Protein AF-A0A7X9AW13-F1 (afdb_monomer)

Nearest PDB structures (foldseek):
  2ebu-assembly1_A  TM=8.356E-01  e=5.967E-08  Homo sapiens
  7u1a-assembly1_A  TM=9.505E-01  e=1.383E-06  Saccharomyces cerevisiae
  7u1p-assembly1_A  TM=9.218E-01  e=3.141E-06  Saccharomyces cerevisiae
  2k7f-assembly1_A  TM=8.989E-01  e=2.232E-06  Homo sapiens
  8dr3-assembly1_A  TM=8.260E-01  e=1.586E-06  Saccharomyces cerevisiae

Structure (mmCIF, N/CA/C/O backbone):
data_AF-A0A7X9AW13-F1
#
_entry.id   AF-A0A7X9AW13-F1
#
loop_
_atom_site.group_PDB
_atom_site.id
_atom_site.type_symbol
_atom_site.label_atom_id
_atom_site.label_alt_id
_atom_site.label_comp_id
_atom_site.label_asym_id
_atom_site.label_entity_id
_atom_site.label_seq_id
_atom_site.pdbx_PDB_ins_code
_atom_site.Cartn_x
_atom_site.Cartn_y
_atom_site.Cartn_z
_atom_site.occupancy
_atom_site.B_iso_or_equiv
_atom_site.auth_seq_id
_atom_site.auth_comp_id
_atom_site.auth_asym_id
_atom_site.auth_atom_id
_atom_site.pdbx_PDB_model_num
ATOM 1 N N . LYS A 1 1 ? -3.995 8.769 -25.909 1.00 37.53 1 LYS A N 1
ATOM 2 C CA . LYS A 1 1 ? -5.229 8.060 -26.329 1.00 37.53 1 LYS A CA 1
ATOM 3 C C . LYS A 1 1 ? -5.740 7.273 -25.130 1.00 37.53 1 LYS A C 1
ATOM 5 O O . LYS A 1 1 ? -4.938 6.619 -24.480 1.00 37.53 1 LYS A O 1
ATOM 10 N N . LEU A 1 2 ? -7.015 7.456 -24.797 1.00 35.91 2 LEU A N 1
ATOM 11 C CA . LEU A 1 2 ? -7.687 6.981 -23.589 1.00 35.91 2 LEU A CA 1
ATOM 12 C C . LEU A 1 2 ? -7.722 5.441 -23.558 1.00 35.91 2 LEU A C 1
ATOM 14 O O . LEU A 1 2 ? -8.316 4.832 -24.442 1.00 35.91 2 LEU A O 1
ATOM 18 N N . GLY A 1 3 ? -7.051 4.823 -22.584 1.00 34.91 3 GLY A N 1
ATOM 19 C CA . GLY A 1 3 ? -7.177 3.395 -22.292 1.00 34.91 3 GLY A CA 1
ATOM 20 C C . GLY A 1 3 ? -8.212 3.204 -21.188 1.00 34.91 3 GLY A C 1
ATOM 21 O O . GLY A 1 3 ? -8.055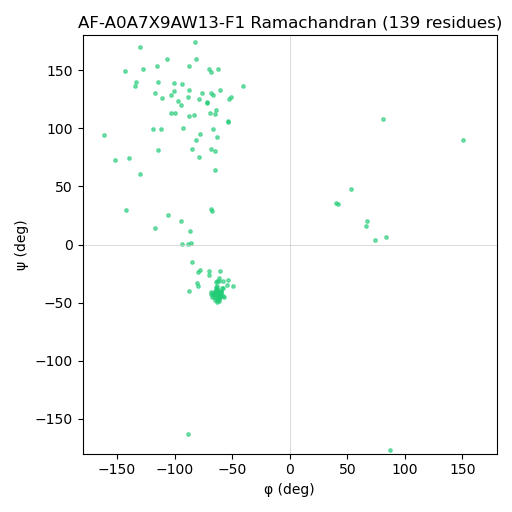 3.753 -20.098 1.00 34.91 3 GLY A O 1
ATOM 22 N N . SER A 1 4 ? -9.273 2.458 -21.473 1.00 45.94 4 SER A N 1
ATOM 23 C CA . SER A 1 4 ? -10.511 2.356 -20.690 1.00 45.94 4 SER A CA 1
ATOM 24 C C . SER A 1 4 ? -10.411 1.695 -19.302 1.00 45.94 4 SER A C 1
ATOM 26 O O . SER A 1 4 ? -11.400 1.143 -18.850 1.00 45.94 4 SER A O 1
ATOM 28 N N . ASN A 1 5 ? -9.277 1.743 -18.589 1.00 43.06 5 ASN A N 1
ATOM 29 C CA . ASN A 1 5 ? -9.140 1.092 -17.273 1.00 43.06 5 ASN A CA 1
ATOM 30 C C . ASN A 1 5 ? -8.311 1.858 -16.226 1.00 43.06 5 ASN A C 1
ATOM 32 O O . ASN A 1 5 ? -7.732 1.246 -15.340 1.00 43.06 5 ASN A O 1
ATOM 36 N N . GLY A 1 6 ? -8.286 3.197 -16.272 1.00 43.38 6 GLY A N 1
ATOM 37 C CA . GLY A 1 6 ? -7.990 4.089 -15.130 1.00 43.38 6 GLY A CA 1
ATOM 38 C C . GLY A 1 6 ? -6.869 3.692 -14.147 1.00 43.38 6 GLY A C 1
ATOM 39 O O . GLY A 1 6 ? -6.991 3.955 -12.947 1.00 43.38 6 GLY A O 1
ATOM 40 N N . VAL A 1 7 ? -5.791 3.086 -14.641 1.00 42.94 7 VAL A N 1
ATOM 41 C CA . VAL A 1 7 ? -4.538 2.854 -13.926 1.00 42.94 7 VAL A CA 1
ATOM 42 C C . VAL A 1 7 ? -3.471 3.610 -14.703 1.00 42.94 7 VAL A C 1
ATOM 44 O O . VAL A 1 7 ? -2.997 3.165 -15.744 1.00 42.94 7 VAL A O 1
ATOM 47 N N . TYR A 1 8 ? -3.122 4.796 -14.214 1.00 44.81 8 TYR A N 1
ATOM 48 C CA . TYR A 1 8 ? -1.915 5.479 -14.656 1.00 44.81 8 TYR A CA 1
ATOM 49 C C . TYR A 1 8 ? -0.733 4.824 -13.945 1.00 44.81 8 TYR A C 1
ATOM 51 O O . TYR A 1 8 ? -0.412 5.173 -12.811 1.00 44.81 8 TYR A O 1
ATOM 59 N N . VAL A 1 9 ? -0.086 3.868 -14.603 1.00 45.28 9 VAL A N 1
ATOM 60 C CA . VAL A 1 9 ? 1.315 3.553 -14.324 1.00 45.28 9 VAL A CA 1
ATOM 61 C C . VAL A 1 9 ? 2.081 3.927 -15.579 1.00 45.28 9 VAL A C 1
ATOM 63 O O . VAL A 1 9 ? 2.361 3.102 -16.442 1.00 45.28 9 VAL A O 1
ATOM 66 N N . THR A 1 10 ? 2.383 5.214 -15.717 1.00 43.69 10 THR A N 1
ATOM 67 C CA . THR A 1 10 ? 3.374 5.644 -16.699 1.00 43.69 10 THR A CA 1
ATOM 68 C C . THR A 1 10 ? 4.751 5.381 -16.096 1.00 43.69 10 THR A C 1
ATOM 70 O O . THR A 1 10 ? 5.419 6.301 -15.634 1.00 43.69 10 THR A O 1
ATOM 73 N N . THR A 1 11 ? 5.179 4.118 -16.056 1.00 54.25 11 THR A N 1
ATOM 74 C CA . THR A 1 11 ? 6.591 3.805 -15.815 1.00 54.25 11 THR A CA 1
ATOM 75 C C . THR A 1 11 ? 7.286 3.878 -17.162 1.00 54.25 11 THR A C 1
ATOM 77 O O . THR A 1 11 ? 7.457 2.866 -17.838 1.00 54.25 11 THR A O 1
ATOM 80 N N . VAL A 1 12 ? 7.658 5.084 -17.600 1.00 63.59 12 VAL A N 1
ATOM 81 C CA . VAL A 1 12 ? 8.651 5.171 -18.675 1.00 63.59 12 VAL A CA 1
ATOM 82 C C . VAL A 1 12 ? 9.952 4.642 -18.081 1.00 63.59 12 VAL A C 1
ATOM 84 O O . VAL A 1 12 ? 10.630 5.340 -17.328 1.00 63.59 12 VAL A O 1
ATOM 87 N N . ILE A 1 13 ? 10.274 3.379 -18.356 1.00 69.81 13 ILE A N 1
ATOM 88 C CA . ILE A 1 13 ? 11.578 2.826 -18.010 1.00 69.81 13 ILE A CA 1
ATOM 89 C C . ILE A 1 13 ? 12.588 3.504 -18.932 1.00 69.81 13 ILE A C 1
ATOM 91 O O . ILE A 1 13 ? 12.556 3.330 -20.149 1.00 69.81 13 ILE A O 1
ATOM 95 N N . GLY A 1 14 ? 13.473 4.312 -18.351 1.00 76.19 14 GLY A N 1
ATOM 96 C CA . GLY A 1 14 ? 14.558 4.931 -19.101 1.00 76.19 14 GLY A CA 1
ATOM 97 C C . GLY A 1 14 ? 15.498 3.867 -19.687 1.00 76.19 14 GLY A C 1
ATOM 98 O O . GLY A 1 14 ? 15.674 2.804 -19.085 1.00 76.19 14 GLY A O 1
ATOM 99 N N . PRO A 1 15 ? 16.164 4.144 -20.820 1.00 80.94 15 PRO A N 1
ATOM 100 C CA . PRO A 1 15 ? 16.979 3.156 -21.535 1.00 80.94 15 PRO A CA 1
ATOM 101 C C . PRO A 1 15 ? 18.099 2.552 -20.675 1.00 80.94 15 PRO A C 1
ATOM 103 O O . PRO A 1 15 ? 18.424 1.378 -20.826 1.00 80.94 15 PRO A O 1
ATOM 106 N N . LYS A 1 16 ? 18.650 3.319 -19.723 1.00 80.25 16 LYS A N 1
ATOM 107 C CA . LYS A 1 16 ? 19.650 2.823 -18.761 1.00 80.25 16 LYS A CA 1
ATOM 108 C C . LYS A 1 16 ? 19.078 1.755 -17.829 1.00 80.25 16 LYS A C 1
ATOM 110 O O . LYS A 1 16 ? 19.682 0.706 -17.648 1.00 80.25 16 LYS A O 1
ATOM 115 N N . THR A 1 17 ? 17.904 2.011 -17.258 1.00 79.75 17 THR A N 1
ATOM 116 C CA . THR A 1 17 ? 17.239 1.073 -16.350 1.00 79.75 17 THR A CA 1
ATOM 117 C C . THR A 1 17 ? 16.799 -0.183 -17.092 1.00 79.75 17 THR A C 1
ATOM 119 O O . THR A 1 17 ? 17.023 -1.280 -16.594 1.00 79.75 17 THR A O 1
ATOM 122 N N . ALA A 1 18 ? 16.244 -0.037 -18.299 1.00 83.12 18 ALA A N 1
ATOM 123 C CA . ALA A 1 18 ? 15.868 -1.173 -19.138 1.00 83.12 18 ALA A CA 1
ATOM 124 C C . ALA A 1 18 ? 17.079 -2.069 -19.433 1.00 83.12 18 ALA A C 1
ATOM 126 O O . ALA A 1 18 ? 16.995 -3.286 -19.294 1.00 83.12 18 ALA A O 1
ATOM 127 N N . ARG A 1 19 ? 18.220 -1.456 -19.766 1.00 83.06 19 ARG A N 1
ATOM 128 C CA . ARG A 1 19 ? 19.462 -2.179 -20.022 1.00 83.06 19 ARG A CA 1
ATOM 129 C C . ARG A 1 19 ? 19.958 -2.929 -18.789 1.00 83.06 19 ARG A C 1
ATOM 131 O O . ARG A 1 19 ? 20.175 -4.126 -18.881 1.00 83.06 19 ARG A O 1
ATOM 138 N N . ASN A 1 20 ? 20.003 -2.278 -17.627 1.00 85.44 20 ASN A N 1
ATOM 139 C CA . ASN A 1 20 ? 20.416 -2.927 -16.379 1.00 85.44 20 ASN A CA 1
ATOM 140 C C . ASN A 1 20 ? 19.547 -4.140 -16.013 1.00 85.44 20 ASN A C 1
ATOM 142 O O . ASN A 1 20 ? 20.070 -5.125 -15.502 1.00 85.44 20 ASN A O 1
ATOM 146 N N . ILE A 1 21 ? 18.235 -4.079 -16.267 1.00 87.25 21 ILE A N 1
ATOM 147 C CA . ILE A 1 21 ? 17.332 -5.215 -16.035 1.00 87.25 21 ILE A CA 1
ATOM 148 C C . ILE A 1 21 ? 17.728 -6.388 -16.939 1.00 87.25 21 ILE A C 1
ATOM 150 O O . ILE A 1 21 ? 17.907 -7.502 -16.454 1.00 87.25 21 ILE A O 1
ATOM 154 N N . VAL A 1 22 ? 17.903 -6.137 -18.238 1.00 89.62 22 VAL A N 1
ATOM 155 C CA . VAL A 1 22 ? 18.291 -7.175 -19.206 1.00 89.62 22 VAL A CA 1
ATOM 156 C C . VAL A 1 22 ? 19.675 -7.744 -18.886 1.00 89.62 22 VAL A C 1
ATOM 158 O O . VAL A 1 22 ? 19.832 -8.961 -18.855 1.00 89.62 22 VAL A O 1
ATOM 161 N N . ASP A 1 23 ? 20.654 -6.887 -18.593 1.00 89.12 23 ASP A N 1
ATOM 162 C CA . ASP A 1 23 ? 22.014 -7.289 -18.223 1.00 89.12 23 ASP A CA 1
ATOM 163 C C . ASP A 1 23 ? 22.021 -8.159 -16.955 1.00 89.12 23 ASP A C 1
ATOM 165 O O . ASP A 1 23 ? 22.699 -9.184 -16.912 1.00 89.12 23 ASP A O 1
ATOM 169 N N . PHE A 1 24 ? 21.218 -7.816 -15.942 1.00 90.38 24 PHE A N 1
ATOM 170 C CA . PHE A 1 24 ? 21.100 -8.623 -14.727 1.00 90.38 24 PHE A CA 1
ATOM 171 C C . PHE A 1 24 ? 20.578 -10.034 -15.023 1.00 90.38 24 PHE A C 1
ATOM 173 O O . PHE A 1 24 ? 21.190 -11.011 -14.593 1.00 90.38 24 PHE A O 1
ATOM 180 N N . PHE A 1 25 ? 19.492 -10.160 -15.791 1.00 88.06 25 PHE A N 1
ATOM 181 C CA . PHE A 1 25 ? 18.929 -11.469 -16.144 1.00 88.06 25 PHE A CA 1
ATOM 182 C C . PHE A 1 25 ? 19.809 -12.270 -17.117 1.00 88.06 25 PHE A C 1
ATOM 184 O O . PHE A 1 25 ? 19.719 -13.496 -17.156 1.00 88.06 25 PHE A O 1
ATOM 191 N N . ALA A 1 26 ? 20.678 -11.602 -17.877 1.00 89.75 26 ALA A N 1
ATOM 192 C CA . ALA A 1 26 ? 21.682 -12.254 -18.711 1.00 89.75 26 ALA A CA 1
ATOM 193 C C . ALA A 1 26 ? 22.923 -12.711 -17.919 1.00 89.75 26 ALA A C 1
ATOM 195 O O . ALA A 1 26 ? 23.620 -13.628 -18.363 1.00 89.75 26 ALA A O 1
ATOM 196 N N . SER A 1 27 ? 23.199 -12.096 -16.763 1.00 92.31 27 SER A N 1
ATOM 197 C CA . SER A 1 27 ? 24.369 -12.394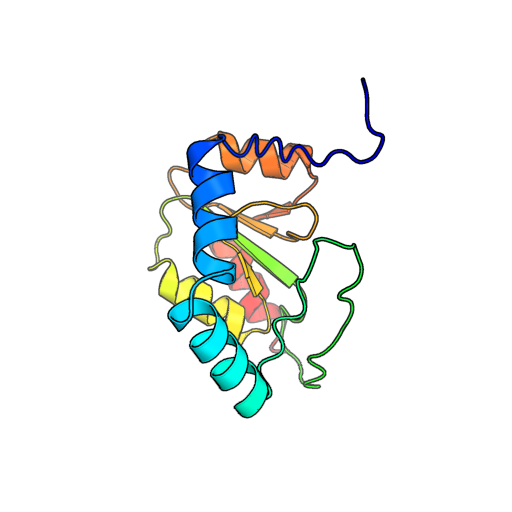 -15.932 1.00 92.31 27 SER A CA 1
ATOM 198 C C . SER A 1 27 ? 24.292 -13.765 -15.251 1.00 92.31 27 SER A C 1
ATOM 200 O O . SER A 1 27 ? 23.214 -14.249 -14.901 1.00 92.31 27 SER A O 1
ATOM 202 N N . GLU A 1 28 ? 25.455 -14.366 -14.996 1.00 90.25 28 GLU A N 1
ATOM 203 C CA . GLU A 1 28 ? 25.558 -15.637 -14.264 1.00 90.25 28 GLU A CA 1
ATOM 204 C C . GLU A 1 28 ? 24.991 -15.516 -12.843 1.00 90.25 28 GLU A C 1
ATOM 206 O O . GLU A 1 28 ? 24.206 -16.358 -12.417 1.00 90.25 28 GLU A O 1
ATOM 211 N N . THR A 1 29 ? 25.262 -14.401 -12.158 1.00 87.62 29 THR A N 1
ATOM 212 C CA . THR A 1 29 ? 24.719 -14.116 -10.822 1.00 87.62 29 THR A CA 1
ATOM 213 C C . THR A 1 29 ? 23.188 -14.073 -10.807 1.00 87.62 29 THR A C 1
ATOM 215 O O . THR A 1 29 ? 22.561 -14.575 -9.873 1.00 87.62 29 THR A O 1
ATOM 218 N N . GLY A 1 30 ? 22.566 -13.491 -11.838 1.00 88.75 30 GLY A N 1
ATOM 219 C CA . GLY A 1 30 ? 21.109 -13.465 -11.971 1.00 88.75 30 GLY A CA 1
ATOM 220 C C . GLY A 1 30 ? 20.522 -14.864 -12.165 1.00 88.75 30 GLY A C 1
ATOM 221 O O . GLY A 1 30 ? 19.523 -15.207 -11.532 1.00 88.75 30 GLY A O 1
ATOM 222 N N . LYS A 1 31 ? 21.167 -15.702 -12.983 1.00 89.75 31 LYS A N 1
ATOM 223 C CA . LYS A 1 31 ? 20.747 -17.094 -13.211 1.00 89.75 31 LYS A CA 1
ATOM 224 C C . LYS A 1 31 ? 20.902 -17.956 -11.961 1.00 89.75 31 LYS A C 1
ATOM 226 O O . LYS A 1 31 ? 19.977 -18.692 -11.630 1.00 89.75 31 LYS A O 1
ATOM 231 N N . GLU A 1 32 ? 22.016 -17.835 -11.239 1.00 89.94 32 GLU A N 1
ATOM 232 C CA . GLU A 1 32 ? 22.230 -18.542 -9.968 1.00 89.94 32 GLU A CA 1
ATOM 233 C C . GLU A 1 32 ? 21.165 -18.174 -8.932 1.00 89.94 32 GLU A C 1
ATOM 235 O O . GLU A 1 32 ? 20.649 -19.041 -8.225 1.00 89.94 32 GLU A O 1
ATOM 240 N N . LEU A 1 33 ? 20.796 -16.892 -8.849 1.00 89.31 33 LEU A N 1
ATOM 241 C CA . LEU A 1 33 ? 19.725 -16.444 -7.965 1.00 89.31 33 LEU A CA 1
ATOM 242 C C . LEU A 1 33 ? 18.388 -17.095 -8.339 1.00 89.31 33 LEU A C 1
ATOM 244 O O . LEU A 1 33 ? 17.700 -17.606 -7.459 1.00 89.31 33 LEU A O 1
ATOM 248 N N . LEU A 1 34 ? 18.032 -17.101 -9.626 1.00 87.00 34 LEU A N 1
ATOM 249 C CA . LEU A 1 34 ? 16.791 -17.720 -10.099 1.00 87.00 34 LEU A CA 1
ATOM 250 C C . LEU A 1 34 ? 16.760 -19.228 -9.826 1.00 87.00 34 LEU A C 1
ATOM 252 O O . LEU A 1 34 ? 15.741 -19.733 -9.369 1.00 87.00 34 LEU A O 1
ATOM 256 N N . GLN A 1 35 ? 17.878 -19.930 -10.020 1.00 86.88 35 GLN A N 1
ATOM 257 C CA . GLN A 1 35 ? 17.996 -21.353 -9.690 1.00 86.88 35 GLN A CA 1
ATOM 258 C C . GLN A 1 35 ? 17.839 -21.618 -8.191 1.00 86.88 35 GLN A C 1
ATOM 260 O O . GLN A 1 35 ? 17.205 -22.592 -7.802 1.00 86.88 35 GLN A O 1
ATOM 265 N N . ARG A 1 36 ? 18.382 -20.749 -7.328 1.00 87.00 36 ARG A N 1
ATOM 266 C CA . ARG A 1 36 ? 18.186 -20.860 -5.874 1.00 87.00 36 ARG A CA 1
ATOM 267 C C . ARG A 1 36 ? 16.735 -20.625 -5.475 1.00 87.00 36 ARG A C 1
ATOM 269 O O . ARG A 1 36 ? 16.237 -21.325 -4.601 1.00 87.00 36 ARG A O 1
ATOM 276 N N . LEU A 1 37 ? 16.068 -19.649 -6.090 1.00 86.25 37 LEU A N 1
ATOM 277 C CA . LEU A 1 37 ? 14.648 -19.396 -5.847 1.00 86.25 37 LEU A CA 1
ATOM 278 C C . LEU A 1 37 ? 13.799 -20.602 -6.267 1.00 86.25 37 LEU A C 1
ATOM 280 O O . LEU A 1 37 ? 12.971 -21.052 -5.479 1.00 86.25 37 LEU A O 1
ATOM 284 N N . ASP A 1 38 ? 14.073 -21.173 -7.442 1.00 83.38 38 ASP A N 1
ATOM 285 C CA . ASP A 1 38 ? 13.411 -22.380 -7.949 1.00 83.38 38 ASP A CA 1
ATOM 286 C C . ASP A 1 38 ? 13.642 -23.596 -7.037 1.00 83.38 38 ASP A C 1
ATOM 288 O O . ASP A 1 38 ? 12.689 -24.254 -6.625 1.00 83.38 38 ASP A O 1
ATOM 292 N N . ALA A 1 39 ? 14.887 -23.824 -6.603 1.00 84.44 39 ALA A N 1
ATOM 293 C CA . ALA A 1 39 ? 15.238 -24.903 -5.678 1.00 84.44 39 ALA A CA 1
ATOM 294 C C . ALA A 1 39 ? 14.538 -24.786 -4.312 1.00 84.44 39 ALA A C 1
ATOM 296 O O . ALA A 1 39 ? 14.283 -25.792 -3.651 1.00 84.44 39 ALA A O 1
ATOM 297 N N . LEU A 1 40 ? 14.220 -23.563 -3.882 1.00 86.50 40 LEU A N 1
ATOM 298 C CA . LEU A 1 40 ? 13.456 -23.290 -2.665 1.00 86.50 40 LEU A CA 1
ATOM 299 C C . LEU A 1 40 ? 11.934 -23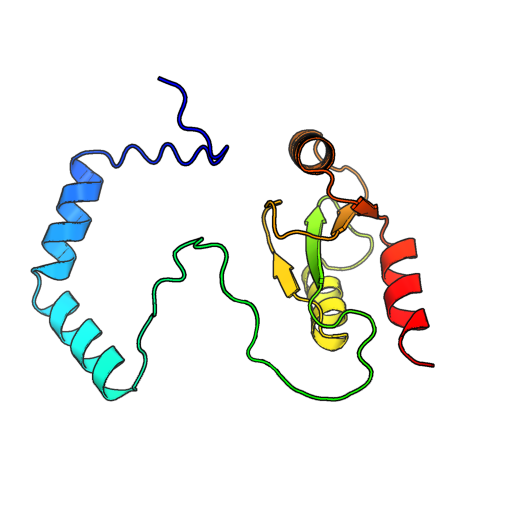.334 -2.892 1.00 86.50 40 LEU A C 1
ATOM 301 O O . LEU A 1 40 ? 11.174 -23.070 -1.961 1.00 86.50 40 LEU A O 1
ATOM 305 N N . GLY A 1 41 ? 11.476 -23.627 -4.113 1.00 81.56 41 GLY A N 1
ATOM 306 C CA . GLY A 1 41 ? 10.064 -23.579 -4.492 1.00 81.56 41 GLY A CA 1
ATOM 307 C C . GLY A 1 41 ? 9.474 -22.166 -4.461 1.00 81.56 41 GLY A C 1
ATOM 308 O O . GLY A 1 41 ? 8.253 -22.001 -4.457 1.00 81.56 41 GLY A O 1
ATOM 309 N N . ILE A 1 42 ? 10.318 -21.130 -4.421 1.00 76.81 42 ILE A N 1
ATOM 310 C CA . ILE A 1 42 ? 9.897 -19.733 -4.430 1.00 76.81 42 ILE A CA 1
ATOM 311 C C . ILE A 1 42 ? 9.630 -19.360 -5.880 1.00 76.81 42 ILE A C 1
ATOM 313 O O . ILE A 1 42 ? 10.509 -18.893 -6.601 1.00 76.81 42 ILE A O 1
ATOM 317 N N . ASN A 1 43 ? 8.388 -19.557 -6.299 1.00 72.44 43 ASN A N 1
ATOM 318 C CA . ASN A 1 43 ? 7.891 -19.020 -7.550 1.00 72.44 43 ASN A CA 1
ATOM 319 C C . ASN A 1 43 ? 7.245 -17.660 -7.260 1.00 72.44 43 ASN A C 1
ATOM 321 O O . ASN A 1 43 ? 6.108 -17.633 -6.773 1.00 72.44 43 ASN A O 1
ATOM 325 N N . PRO A 1 44 ? 7.931 -16.524 -7.507 1.00 66.50 44 PRO A N 1
ATOM 326 C CA . PRO A 1 44 ? 7.281 -15.229 -7.487 1.00 66.50 44 PRO A CA 1
ATOM 327 C C . PRO A 1 44 ? 6.334 -15.183 -8.685 1.00 66.50 44 PRO A C 1
ATOM 329 O O . PRO A 1 44 ? 6.657 -14.639 -9.741 1.00 66.50 44 PRO A O 1
ATOM 332 N N . LEU A 1 45 ? 5.144 -15.762 -8.514 1.00 58.69 45 LEU A N 1
ATOM 333 C CA . LEU A 1 45 ? 3.998 -15.446 -9.338 1.00 58.69 45 LEU A CA 1
ATOM 334 C C . LEU A 1 45 ? 3.870 -13.938 -9.234 1.00 58.69 45 LEU A C 1
ATOM 336 O O . LEU A 1 45 ? 3.530 -13.401 -8.177 1.00 58.69 45 LEU A O 1
ATOM 340 N N . GLY A 1 46 ? 4.238 -13.249 -10.312 1.00 46.06 46 GLY A N 1
ATOM 341 C CA . GLY A 1 46 ? 3.929 -11.849 -10.440 1.00 46.06 46 GLY A CA 1
ATOM 342 C C . GLY A 1 46 ? 2.432 -11.757 -10.229 1.00 46.06 46 GLY A C 1
ATOM 343 O O . GLY A 1 46 ? 1.661 -12.121 -11.114 1.00 46.06 46 GLY A O 1
ATOM 344 N N . THR A 1 47 ? 2.017 -11.265 -9.065 1.00 39.94 47 THR A N 1
ATOM 345 C CA . THR A 1 47 ? 0.752 -10.566 -8.971 1.00 39.94 47 THR A CA 1
ATOM 346 C C . THR A 1 47 ? 0.967 -9.329 -9.828 1.00 39.94 47 THR A C 1
ATOM 348 O O . THR A 1 47 ? 1.237 -8.219 -9.371 1.00 39.94 47 THR A O 1
ATOM 351 N N . GLY A 1 48 ? 0.840 -9.524 -11.144 1.00 38.75 48 GLY A N 1
ATOM 352 C CA . GLY A 1 48 ? 0.187 -8.512 -11.927 1.00 38.75 48 GLY A CA 1
ATOM 353 C C . GLY A 1 48 ? -0.991 -8.066 -11.078 1.00 38.75 48 GLY A C 1
ATOM 354 O O . GLY A 1 48 ? -1.674 -8.879 -10.450 1.00 38.75 48 GLY A O 1
ATOM 355 N N . VAL A 1 49 ? -1.204 -6.766 -11.003 1.00 41.97 49 VAL A N 1
ATOM 356 C CA . VAL A 1 49 ? -2.501 -6.240 -10.609 1.00 41.97 49 VAL A CA 1
ATOM 357 C C . VAL A 1 49 ? -3.487 -6.659 -11.716 1.00 41.97 49 VAL A C 1
ATOM 359 O O . VAL A 1 49 ? -3.964 -5.844 -12.494 1.00 41.97 49 VAL A O 1
ATOM 362 N N . THR A 1 50 ? -3.696 -7.961 -11.875 1.00 35.44 50 THR A N 1
ATOM 363 C CA . THR A 1 50 ? -4.851 -8.594 -12.469 1.00 35.44 50 THR A CA 1
ATOM 364 C C . THR A 1 50 ? -5.808 -8.751 -11.311 1.00 35.44 50 THR A C 1
ATOM 366 O O . THR A 1 50 ? -5.416 -9.110 -10.201 1.00 35.44 50 THR A O 1
ATOM 369 N N . ALA A 1 51 ? -7.047 -8.371 -11.556 1.00 41.62 51 ALA A N 1
ATOM 370 C CA . ALA A 1 51 ? -8.107 -8.185 -10.584 1.00 41.62 51 ALA A CA 1
ATOM 371 C C . ALA A 1 51 ? -8.599 -9.488 -9.918 1.00 41.62 51 ALA A C 1
ATOM 373 O O . ALA A 1 51 ? -9.745 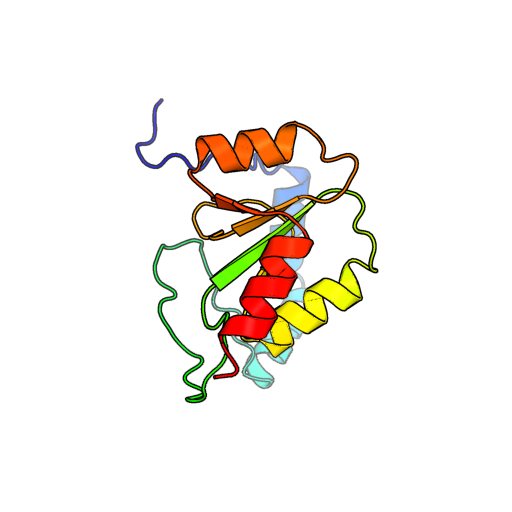-9.558 -9.496 1.00 41.62 51 ALA A O 1
ATOM 374 N N . ASP A 1 52 ? -7.733 -10.487 -9.765 1.00 40.50 52 ASP A N 1
ATOM 375 C CA . ASP A 1 52 ? -8.058 -11.838 -9.334 1.00 40.50 52 ASP A CA 1
ATOM 376 C C . ASP A 1 52 ? -6.969 -12.342 -8.378 1.00 40.50 52 ASP A C 1
ATOM 378 O O . ASP A 1 52 ? -6.107 -13.154 -8.700 1.00 40.50 52 ASP A O 1
ATOM 382 N N . THR A 1 53 ? -6.980 -11.826 -7.154 1.00 37.50 53 THR A N 1
ATOM 383 C CA . THR A 1 53 ? -6.546 -12.620 -5.996 1.00 37.50 53 THR A CA 1
ATOM 384 C C . THR A 1 53 ? -7.626 -12.506 -4.935 1.00 37.50 53 THR A C 1
ATOM 386 O O . THR A 1 53 ? -7.437 -11.992 -3.835 1.00 37.50 53 THR A O 1
ATOM 389 N N . ALA A 1 54 ? -8.814 -12.964 -5.324 1.00 42.34 54 ALA A N 1
ATOM 390 C CA . ALA A 1 54 ? -9.706 -13.605 -4.386 1.00 42.34 54 ALA A CA 1
ATOM 391 C C . ALA A 1 54 ? -9.018 -14.901 -3.924 1.00 42.34 54 ALA A C 1
ATOM 393 O O . ALA A 1 54 ? -8.835 -15.818 -4.715 1.00 42.34 54 ALA A O 1
ATOM 394 N N . GLY A 1 55 ? -8.634 -14.930 -2.648 1.00 41.62 55 GLY A N 1
ATOM 395 C CA . GLY A 1 55 ? -8.447 -16.154 -1.871 1.00 41.62 55 GLY A CA 1
ATOM 396 C C . GLY A 1 55 ? -7.122 -16.892 -2.057 1.00 41.62 55 GLY A C 1
ATOM 397 O O . GLY A 1 55 ? -6.938 -17.597 -3.033 1.00 41.62 55 GLY A O 1
ATOM 398 N N . THR A 1 56 ? -6.262 -16.824 -1.039 1.00 40.81 56 THR A N 1
ATOM 399 C CA . THR A 1 56 ? -6.047 -17.975 -0.141 1.00 40.81 56 THR A CA 1
ATOM 400 C C . THR A 1 56 ? -5.406 -17.491 1.158 1.00 40.81 56 THR A C 1
ATOM 402 O O . THR A 1 56 ? -4.190 -17.358 1.270 1.00 40.81 56 THR A O 1
ATOM 405 N N . ALA A 1 57 ? -6.253 -17.233 2.146 1.00 39.31 57 ALA A N 1
ATOM 406 C CA . ALA A 1 57 ? -5.963 -17.519 3.543 1.00 39.31 57 ALA A CA 1
ATOM 407 C C . ALA A 1 57 ? -7.318 -17.773 4.206 1.00 39.31 57 ALA A C 1
ATOM 409 O O . ALA A 1 57 ? -7.858 -16.935 4.924 1.00 39.31 57 ALA A O 1
ATOM 410 N N . GLU A 1 58 ? -7.907 -18.927 3.890 1.00 45.66 58 GLU A N 1
ATOM 411 C CA . GLU A 1 58 ? -8.839 -19.559 4.812 1.00 45.66 58 GLU A CA 1
ATOM 412 C C . GLU A 1 58 ? -8.049 -19.916 6.073 1.00 45.66 58 GLU A C 1
ATOM 414 O O . GLU A 1 58 ? -7.419 -20.963 6.175 1.00 45.66 58 GLU A O 1
ATOM 419 N N . ALA A 1 59 ? -8.059 -18.998 7.031 1.00 37.78 59 ALA A N 1
ATOM 420 C CA . ALA A 1 59 ? -8.062 -19.357 8.431 1.00 37.78 59 ALA A CA 1
ATOM 421 C C . ALA A 1 59 ? -9.431 -18.926 8.952 1.00 37.78 59 ALA A C 1
ATOM 423 O O . ALA A 1 59 ? -9.702 -17.745 9.170 1.00 37.78 59 ALA A O 1
ATOM 424 N N . ALA A 1 60 ? -10.326 -19.904 9.053 1.00 43.97 60 ALA A N 1
ATOM 425 C CA . ALA A 1 60 ? -11.573 -19.771 9.776 1.00 43.97 60 ALA A CA 1
ATOM 426 C C . ALA A 1 60 ? -11.283 -19.270 11.202 1.00 43.97 60 ALA A C 1
ATOM 428 O O . ALA A 1 60 ? -10.493 -19.875 11.925 1.00 43.97 60 ALA A O 1
ATOM 429 N N . GLY A 1 61 ? -11.930 -18.170 11.594 1.00 40.22 61 GLY A N 1
ATOM 430 C CA . GLY A 1 61 ? -11.920 -17.676 12.970 1.00 40.22 61 GLY A CA 1
ATOM 431 C C . GLY A 1 61 ? -12.073 -16.161 13.066 1.00 40.22 61 GLY A C 1
ATOM 432 O O . GLY A 1 61 ? -11.080 -15.448 13.043 1.00 40.22 61 GLY A O 1
ATOM 433 N N . THR A 1 62 ? -13.320 -15.685 13.158 1.00 54.47 62 THR A N 1
ATOM 434 C CA . THR A 1 62 ? -13.751 -14.548 14.011 1.00 54.47 62 THR A CA 1
ATOM 435 C C . THR A 1 62 ? -12.851 -13.303 14.096 1.00 54.47 62 THR A C 1
ATOM 437 O O . THR A 1 62 ? -12.756 -12.690 15.155 1.00 54.47 62 THR A O 1
ATOM 440 N N . ALA A 1 63 ? -12.167 -12.906 13.022 1.00 58.56 63 ALA A N 1
ATOM 441 C CA . ALA A 1 63 ? -11.301 -11.733 13.055 1.00 58.56 63 ALA A CA 1
ATOM 442 C C . ALA A 1 63 ? -12.058 -10.506 12.497 1.00 58.56 63 ALA A C 1
ATOM 444 O O . ALA A 1 63 ? -12.510 -10.551 11.347 1.00 58.56 63 ALA A O 1
ATOM 445 N N . PRO A 1 64 ? -12.191 -9.397 13.258 1.00 66.44 64 PRO A N 1
ATOM 446 C CA . PRO A 1 64 ? -13.018 -8.238 12.894 1.00 66.44 64 PRO A CA 1
ATOM 447 C C . PRO A 1 64 ? -12.719 -7.647 11.515 1.00 66.44 64 PRO A C 1
ATOM 449 O O . PRO A 1 64 ? -13.584 -7.036 10.883 1.00 66.44 64 PRO A O 1
ATOM 452 N N . LEU A 1 65 ? -11.461 -7.763 11.080 1.00 72.12 65 LEU A N 1
ATOM 453 C CA . LEU A 1 65 ? -10.919 -7.072 9.918 1.00 72.12 65 LEU A CA 1
ATOM 454 C C . LEU A 1 65 ? -10.460 -8.027 8.807 1.00 72.12 65 LEU A C 1
ATOM 456 O O . LEU A 1 65 ? -9.774 -7.581 7.885 1.00 72.12 65 LEU A O 1
ATOM 460 N N . ALA A 1 66 ? -10.855 -9.303 8.861 1.00 71.62 66 ALA A N 1
ATOM 461 C CA . ALA A 1 66 ? -10.484 -10.312 7.872 1.00 71.62 66 ALA A CA 1
ATOM 462 C C . ALA A 1 66 ? -10.766 -9.846 6.429 1.00 71.62 66 ALA A C 1
ATOM 464 O O . ALA A 1 66 ? -11.871 -9.410 6.099 1.00 71.62 66 ALA A O 1
ATOM 465 N N . GLY A 1 67 ? -9.745 -9.909 5.569 1.00 70.12 67 GLY A N 1
ATOM 466 C CA . GLY A 1 67 ? -9.856 -9.582 4.141 1.00 70.12 67 GLY A CA 1
ATOM 467 C C . GLY A 1 67 ? -9.982 -8.089 3.809 1.00 70.12 67 GLY A C 1
ATOM 468 O O . GLY A 1 67 ? -10.143 -7.738 2.641 1.00 70.12 67 GLY A O 1
ATOM 469 N N . LYS A 1 68 ? -9.898 -7.188 4.798 1.00 81.69 68 LYS A N 1
ATOM 470 C CA . LYS A 1 68 ? -9.939 -5.733 4.576 1.00 81.69 68 LYS A CA 1
ATOM 471 C C . LYS A 1 68 ? -8.530 -5.159 4.451 1.00 81.69 68 LYS A C 1
ATOM 473 O O . LYS A 1 68 ? -7.645 -5.483 5.243 1.00 81.69 68 LYS A O 1
ATOM 478 N N . THR A 1 69 ? -8.336 -4.247 3.500 1.00 85.38 69 THR A N 1
ATOM 479 C CA . THR A 1 69 ? -7.066 -3.532 3.304 1.00 85.38 69 THR A CA 1
ATOM 480 C C . THR A 1 69 ? -7.133 -2.107 3.852 1.00 85.38 69 THR A C 1
ATOM 482 O O . THR A 1 69 ? -8.020 -1.330 3.489 1.00 85.38 69 THR A O 1
ATOM 485 N N . PHE A 1 70 ? -6.154 -1.749 4.680 1.00 87.25 70 PHE A N 1
ATOM 486 C CA . PHE A 1 70 ? -6.009 -0.459 5.344 1.00 87.25 70 PHE A CA 1
ATOM 487 C C . PHE A 1 70 ? -4.775 0.282 4.839 1.00 87.25 70 PHE A C 1
ATOM 489 O O . PHE A 1 70 ? -3.703 -0.299 4.676 1.00 87.25 70 PHE A O 1
ATOM 496 N N . VAL A 1 71 ? -4.895 1.592 4.651 1.00 86.50 71 VAL A N 1
ATOM 497 C CA . VAL A 1 71 ? -3.754 2.478 4.402 1.00 86.50 71 VAL A CA 1
ATOM 498 C C . VAL A 1 71 ? -3.662 3.475 5.536 1.00 86.50 71 VAL A C 1
ATOM 500 O O . VAL A 1 71 ? -4.643 4.119 5.872 1.00 86.50 71 VAL A O 1
ATOM 503 N N . ILE A 1 72 ? -2.474 3.620 6.111 1.00 85.44 72 ILE A N 1
ATOM 504 C CA . ILE A 1 72 ? -2.235 4.543 7.223 1.00 85.44 72 ILE A CA 1
ATOM 505 C C . ILE A 1 72 ? -1.585 5.824 6.692 1.00 85.44 72 ILE A C 1
ATOM 507 O O . ILE A 1 72 ? -0.617 5.766 5.919 1.00 85.44 72 ILE A O 1
ATOM 511 N N . THR A 1 73 ? -2.105 6.982 7.099 1.00 81.69 73 THR A N 1
ATOM 512 C CA . THR A 1 73 ? -1.577 8.296 6.721 1.00 81.69 73 THR A CA 1
ATOM 513 C C . THR A 1 73 ? -1.669 9.321 7.852 1.00 81.69 73 THR A C 1
ATOM 515 O O . THR A 1 73 ? -2.610 9.303 8.637 1.00 81.69 73 THR A O 1
ATOM 518 N N . GLY A 1 74 ? -0.718 10.257 7.882 1.00 76.00 74 GLY A N 1
ATOM 519 C CA . GLY A 1 74 ? -0.591 11.263 8.941 1.00 76.00 74 GLY A CA 1
ATOM 520 C C . GLY A 1 74 ? 0.236 10.777 10.132 1.00 76.00 74 GLY A C 1
ATOM 521 O O . GLY A 1 74 ? 0.796 9.678 10.115 1.00 76.00 74 GLY A O 1
ATOM 522 N N . THR A 1 75 ? 0.313 11.630 11.145 1.00 76.25 75 THR A N 1
ATOM 523 C CA . THR A 1 75 ? 0.900 11.346 12.453 1.00 76.25 75 THR A CA 1
ATOM 524 C C . THR A 1 75 ? -0.180 10.736 13.333 1.00 76.25 75 THR A C 1
ATOM 526 O O . THR A 1 75 ? -1.148 11.404 13.692 1.00 76.25 75 THR A O 1
ATOM 529 N N . LEU A 1 76 ? -0.043 9.451 13.637 1.00 77.81 76 LEU A N 1
ATOM 530 C CA . LEU A 1 76 ? -0.914 8.774 14.590 1.00 77.81 76 LEU A CA 1
ATOM 531 C C . LEU A 1 76 ? -0.454 9.064 16.021 1.00 77.81 76 LEU A C 1
ATOM 533 O O . LEU A 1 76 ? 0.699 9.440 16.243 1.00 77.81 76 LEU A O 1
ATOM 537 N N . SER A 1 77 ? -1.355 8.881 16.982 1.00 75.94 77 SER A N 1
ATOM 538 C CA . SER A 1 77 ? -1.007 8.968 18.408 1.00 75.94 77 SER A CA 1
ATOM 539 C C . SER A 1 77 ? -0.138 7.788 18.850 1.00 75.94 77 SER A C 1
ATOM 541 O O . SER A 1 77 ? 0.638 7.898 19.795 1.00 75.94 77 SER A O 1
ATOM 543 N N . GLU A 1 78 ? -0.258 6.661 18.148 1.00 77.31 78 GLU A N 1
ATOM 544 C CA . GLU A 1 78 ? 0.549 5.460 18.335 1.00 77.31 78 GLU A CA 1
ATOM 545 C C . GLU A 1 78 ? 1.574 5.277 17.204 1.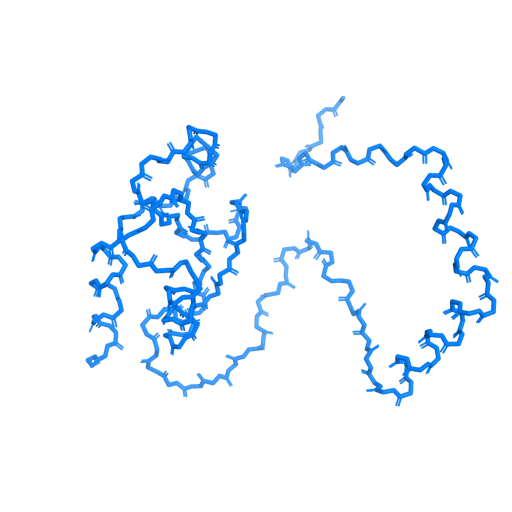00 77.31 78 GLU A C 1
ATOM 547 O O . GLU A 1 78 ? 1.426 5.802 16.096 1.00 77.31 78 GLU A O 1
ATOM 552 N N . GLU A 1 79 ? 2.616 4.481 17.457 1.00 79.75 79 GLU A N 1
ATOM 553 C CA . GLU A 1 79 ? 3.595 4.156 16.425 1.00 79.75 79 GLU A CA 1
ATOM 554 C C . GLU A 1 79 ? 2.910 3.437 15.252 1.00 79.75 79 GLU A C 1
ATOM 556 O O . GLU A 1 79 ? 2.129 2.495 15.428 1.00 79.75 79 GLU A O 1
ATOM 561 N N . ARG A 1 80 ? 3.204 3.878 14.025 1.00 79.31 80 ARG A N 1
ATOM 562 C CA . ARG A 1 80 ? 2.577 3.333 12.813 1.00 79.31 80 ARG A CA 1
ATOM 563 C C . ARG A 1 80 ? 2.733 1.814 12.719 1.00 79.31 80 ARG A C 1
ATOM 565 O O . ARG A 1 80 ? 1.830 1.141 12.220 1.00 79.31 80 ARG A O 1
ATOM 572 N N . GLU A 1 81 ? 3.863 1.291 13.181 1.00 78.50 81 GLU A N 1
ATOM 573 C CA . GLU A 1 81 ? 4.154 -0.138 1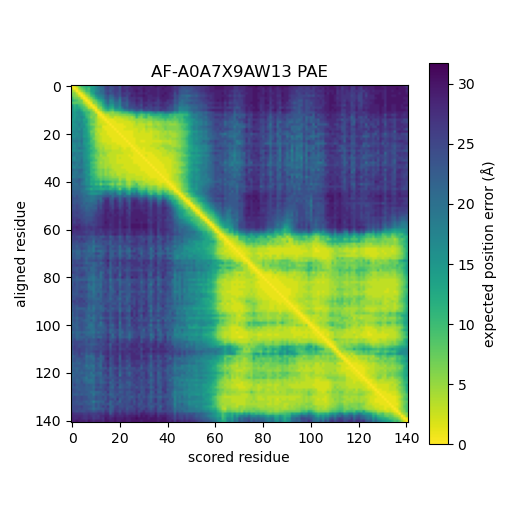3.198 1.00 78.50 81 GLU A CA 1
ATOM 574 C C . GLU A 1 81 ? 3.270 -0.895 14.196 1.00 78.50 81 GLU A C 1
ATOM 576 O O . GLU A 1 81 ? 2.684 -1.917 13.833 1.00 78.50 81 GLU A O 1
ATOM 581 N N . ALA A 1 82 ? 3.058 -0.343 15.395 1.00 81.88 82 ALA A N 1
ATOM 582 C CA . ALA A 1 82 ? 2.158 -0.902 16.402 1.00 81.88 82 ALA A CA 1
ATOM 583 C C . ALA A 1 82 ? 0.705 -0.967 15.902 1.00 81.88 82 ALA A C 1
ATOM 585 O O . ALA A 1 82 ? 0.031 -1.990 16.044 1.00 81.88 82 ALA A O 1
ATOM 586 N N . VAL A 1 83 ? 0.221 0.091 15.246 1.00 82.25 83 VAL A N 1
ATOM 587 C CA . VAL A 1 83 ? -1.121 0.098 14.640 1.00 82.25 83 VAL A CA 1
ATOM 588 C C . VAL A 1 83 ? -1.215 -0.917 13.504 1.00 82.25 83 VAL A C 1
ATOM 590 O O . VAL A 1 83 ? -2.200 -1.651 13.405 1.00 82.25 83 VAL A O 1
ATOM 593 N N . ALA A 1 84 ? -0.177 -1.019 12.673 1.00 82.19 84 ALA A N 1
ATOM 594 C CA . ALA A 1 84 ? -0.142 -2.010 11.611 1.00 82.19 84 ALA A CA 1
ATOM 595 C C . ALA A 1 84 ? -0.151 -3.447 12.157 1.00 82.19 84 ALA A C 1
ATOM 597 O O . ALA A 1 84 ? -0.818 -4.311 11.586 1.00 82.19 84 ALA A O 1
ATOM 598 N N . ALA A 1 85 ? 0.540 -3.705 13.269 1.00 82.56 85 ALA A N 1
ATOM 599 C CA . ALA A 1 85 ? 0.509 -4.989 13.959 1.00 82.56 85 ALA A CA 1
ATOM 600 C C . ALA A 1 85 ? -0.898 -5.324 14.478 1.00 82.56 85 ALA A C 1
ATOM 602 O O . ALA A 1 85 ? -1.367 -6.434 14.244 1.00 82.56 85 ALA A O 1
ATOM 603 N N . LYS A 1 86 ? -1.617 -4.364 15.080 1.00 83.00 86 LYS A N 1
ATOM 604 C CA . LYS A 1 86 ? -3.012 -4.558 15.530 1.00 83.00 86 LYS A CA 1
ATOM 605 C C . LYS A 1 86 ? -3.957 -4.898 14.377 1.00 83.00 86 LYS A C 1
ATOM 607 O O . LYS A 1 86 ? -4.783 -5.796 14.506 1.00 83.00 86 LYS A O 1
ATOM 612 N N . ILE A 1 87 ? -3.821 -4.209 13.242 1.00 81.62 87 ILE A N 1
ATOM 613 C CA . ILE A 1 87 ? -4.634 -4.479 12.046 1.00 81.62 87 ILE A CA 1
ATOM 614 C C . ILE A 1 87 ? -4.368 -5.894 11.526 1.00 81.62 87 ILE A C 1
ATOM 616 O O . ILE A 1 87 ? -5.318 -6.627 11.263 1.00 81.62 87 ILE A O 1
ATOM 620 N N . ARG A 1 88 ? -3.092 -6.296 11.430 1.00 80.44 88 ARG A N 1
ATOM 621 C CA . ARG A 1 88 ? -2.714 -7.654 11.009 1.00 80.44 88 ARG A CA 1
ATOM 622 C C . ARG A 1 88 ? -3.193 -8.722 11.988 1.00 80.44 88 ARG A C 1
ATOM 624 O O . ARG A 1 88 ? -3.708 -9.742 11.549 1.00 80.44 88 ARG A O 1
ATOM 631 N N . ALA A 1 89 ? -3.088 -8.467 13.292 1.00 77.62 89 ALA A N 1
ATOM 632 C CA . ALA A 1 89 ? -3.592 -9.361 14.333 1.00 77.62 89 ALA A CA 1
ATOM 633 C C . ALA A 1 89 ? -5.116 -9.559 14.243 1.00 77.62 89 ALA A C 1
ATOM 635 O O . ALA A 1 89 ? -5.612 -10.639 14.537 1.00 77.62 89 ALA A O 1
ATOM 636 N N . ALA A 1 90 ? -5.850 -8.546 13.777 1.00 76.19 90 ALA A N 1
ATOM 637 C CA . ALA A 1 90 ? -7.285 -8.624 13.510 1.00 76.19 90 ALA A CA 1
ATOM 638 C C . ALA A 1 90 ? -7.640 -9.148 12.100 1.00 76.19 90 ALA A C 1
ATOM 640 O O . ALA A 1 90 ? -8.797 -9.039 11.688 1.00 76.19 90 ALA A O 1
ATOM 641 N N . GLY A 1 91 ? -6.674 -9.694 11.348 1.00 75.19 91 GLY A N 1
ATOM 642 C CA . GLY A 1 91 ? -6.880 -10.287 10.018 1.00 75.19 91 GLY A CA 1
ATOM 643 C C . GLY A 1 91 ? -6.891 -9.293 8.848 1.00 75.19 91 GLY A C 1
ATOM 644 O O . GLY A 1 91 ? -7.180 -9.675 7.713 1.00 75.19 91 GLY A O 1
ATOM 645 N N . GLY A 1 92 ? -6.586 -8.020 9.103 1.00 81.88 92 GLY A N 1
ATOM 646 C CA . GLY A 1 92 ? -6.516 -6.972 8.088 1.00 81.88 92 GLY A CA 1
ATOM 647 C C . GLY A 1 92 ? -5.138 -6.862 7.431 1.00 81.88 92 GLY A C 1
ATOM 648 O O . GLY A 1 92 ? -4.102 -7.146 8.028 1.00 81.88 92 GLY A O 1
ATOM 649 N N . THR A 1 93 ? -5.105 -6.374 6.194 1.00 81.06 93 THR A N 1
ATOM 650 C CA . THR A 1 93 ? -3.862 -6.108 5.454 1.00 81.06 93 THR A CA 1
ATOM 651 C C . THR A 1 93 ? -3.523 -4.623 5.495 1.00 81.06 93 THR A C 1
ATOM 653 O O . THR A 1 93 ? -4.405 -3.786 5.332 1.00 81.06 93 THR A O 1
ATOM 656 N N . VAL A 1 94 ? -2.247 -4.265 5.674 1.00 84.56 94 VAL A N 1
ATOM 657 C CA . VAL A 1 94 ? -1.799 -2.860 5.683 1.00 84.56 94 VAL A CA 1
ATOM 658 C C . VAL A 1 94 ? -0.962 -2.564 4.449 1.00 84.56 94 VAL A C 1
ATOM 660 O O . VAL A 1 94 ? 0.047 -3.222 4.210 1.00 84.56 94 VAL A O 1
ATOM 663 N N . SER A 1 95 ? -1.350 -1.532 3.704 1.00 80.81 95 SER A N 1
ATOM 664 C CA . SER A 1 95 ? -0.624 -1.031 2.539 1.00 80.81 95 SER A CA 1
ATOM 665 C C . SER A 1 95 ? -0.108 0.394 2.763 1.00 80.81 95 SER A C 1
ATOM 667 O O . SER A 1 95 ? -0.639 1.181 3.550 1.00 80.81 95 SER A O 1
ATOM 669 N N . SER A 1 96 ? 0.973 0.747 2.070 1.00 74.31 96 SER A N 1
ATOM 670 C CA . SER A 1 96 ? 1.604 2.069 2.141 1.00 74.31 96 SER A CA 1
ATOM 671 C C . SER A 1 96 ? 0.962 3.097 1.196 1.00 74.31 96 SER A C 1
ATOM 673 O O . SER A 1 96 ? 1.161 4.307 1.383 1.00 74.31 96 SER A O 1
ATOM 675 N N . ALA A 1 97 ? 0.164 2.635 0.226 1.00 73.69 97 ALA A N 1
ATOM 676 C CA . ALA A 1 97 ? -0.429 3.441 -0.835 1.00 73.69 97 ALA A CA 1
ATOM 677 C C . ALA A 1 97 ? -1.921 3.144 -1.031 1.00 73.69 97 ALA A C 1
ATOM 679 O O . ALA A 1 97 ? -2.340 1.991 -1.035 1.00 73.69 97 ALA A O 1
ATOM 680 N N . VAL A 1 98 ? -2.705 4.202 -1.268 1.00 77.00 98 VAL A N 1
ATOM 681 C CA . VAL A 1 98 ? -4.130 4.085 -1.604 1.00 77.00 98 VAL A CA 1
ATOM 682 C C . VAL A 1 98 ? -4.267 3.538 -3.023 1.00 77.00 98 VAL A C 1
ATOM 684 O O . VAL A 1 98 ? -3.738 4.125 -3.977 1.00 77.00 98 VAL A O 1
ATOM 687 N N . SER A 1 99 ? -4.962 2.415 -3.145 1.00 72.06 99 SER A N 1
ATOM 688 C CA . SER A 1 99 ? -5.285 1.718 -4.390 1.00 72.06 99 SER A CA 1
ATOM 689 C C . SER A 1 99 ? -6.784 1.411 -4.444 1.00 72.06 99 SER A C 1
ATOM 691 O O . SER A 1 99 ? -7.484 1.549 -3.445 1.00 72.06 99 SER A O 1
ATOM 693 N N . ARG A 1 100 ? -7.283 0.955 -5.598 1.00 69.88 100 ARG A N 1
ATOM 694 C CA . ARG A 1 100 ? -8.685 0.518 -5.747 1.00 69.88 100 ARG A CA 1
ATOM 695 C C . ARG A 1 100 ? -9.062 -0.649 -4.828 1.00 69.88 100 ARG A C 1
ATOM 697 O O . ARG A 1 100 ? -10.233 -0.821 -4.533 1.00 69.88 100 ARG A O 1
ATOM 704 N N . ASN A 1 101 ? -8.074 -1.423 -4.374 1.00 70.75 101 ASN A N 1
ATOM 705 C CA . ASN A 1 101 ? -8.276 -2.531 -3.442 1.00 70.75 101 ASN A CA 1
ATOM 706 C C . ASN A 1 101 ? -8.207 -2.091 -1.967 1.00 70.75 101 ASN A C 1
ATOM 708 O O . ASN A 1 101 ? -8.282 -2.913 -1.063 1.00 70.75 101 ASN A O 1
ATOM 712 N N . THR A 1 102 ? -7.989 -0.797 -1.703 1.00 81.81 102 THR A N 1
ATOM 713 C CA . THR A 1 102 ? -7.989 -0.260 -0.340 1.00 81.81 102 THR A CA 1
ATOM 714 C C . THR A 1 102 ? -9.425 -0.077 0.125 1.00 81.81 102 THR A C 1
ATOM 716 O O . THR A 1 102 ? -10.192 0.630 -0.518 1.00 81.81 102 THR A O 1
ATOM 719 N N . ASN A 1 103 ? -9.785 -0.666 1.263 1.00 83.62 103 ASN A N 1
ATOM 720 C CA . ASN A 1 103 ? -11.118 -0.492 1.834 1.00 83.62 103 ASN A CA 1
ATOM 721 C C . ASN A 1 103 ? -11.182 0.743 2.736 1.00 83.62 103 ASN A C 1
ATOM 723 O O . ASN A 1 103 ? -12.166 1.480 2.691 1.00 83.62 103 ASN A O 1
ATOM 727 N N . TYR A 1 104 ? -10.129 0.975 3.529 1.00 86.81 104 TYR A N 1
ATOM 728 C CA . TYR A 1 104 ? -10.104 2.045 4.524 1.00 86.81 104 TYR A CA 1
ATOM 729 C C . TYR A 1 104 ? -8.797 2.840 4.491 1.00 86.81 104 TYR A C 1
ATOM 731 O O . TYR A 1 104 ? -7.701 2.276 4.442 1.00 86.81 104 TYR A O 1
ATOM 739 N N . LEU A 1 105 ? -8.909 4.164 4.569 1.00 86.69 105 LEU A N 1
ATOM 740 C CA . LEU A 1 105 ? -7.794 5.072 4.821 1.00 86.69 105 LEU A CA 1
ATOM 741 C C . LEU A 1 105 ? -7.862 5.538 6.278 1.00 86.69 105 LEU A C 1
ATOM 743 O O . LEU A 1 105 ? -8.772 6.273 6.637 1.00 86.69 105 LEU A O 1
ATOM 747 N N . VAL A 1 106 ? -6.892 5.142 7.097 1.00 87.44 106 VAL A N 1
ATOM 748 C CA . VAL A 1 106 ? -6.747 5.609 8.480 1.00 87.44 106 VAL A CA 1
ATOM 749 C C . VAL A 1 106 ? -6.022 6.952 8.468 1.00 87.44 106 VAL A C 1
ATOM 751 O O . VAL A 1 106 ? -4.838 7.020 8.122 1.00 87.44 106 VAL A O 1
ATOM 754 N N . ALA A 1 107 ? -6.746 8.010 8.818 1.00 84.75 107 ALA A N 1
ATOM 755 C CA . ALA A 1 107 ? -6.275 9.387 8.856 1.00 84.75 107 ALA A CA 1
ATOM 756 C C . ALA A 1 107 ? -5.926 9.811 10.295 1.00 84.75 107 ALA A C 1
ATOM 758 O O . ALA A 1 107 ? -6.808 9.902 11.146 1.00 84.75 107 ALA A O 1
ATOM 759 N N . GLY A 1 108 ? -4.638 10.062 10.556 1.00 80.81 108 GLY A N 1
ATOM 760 C CA . GLY A 1 108 ? -4.136 10.645 11.809 1.00 80.81 108 GLY A CA 1
ATOM 761 C C . GLY A 1 108 ? -4.106 12.180 11.804 1.00 80.81 108 GLY A C 1
ATOM 762 O O . GLY A 1 108 ? -4.699 12.829 10.947 1.00 80.81 108 GLY A O 1
ATOM 763 N N . ALA A 1 109 ? -3.369 12.789 12.731 1.00 71.75 109 ALA A N 1
ATOM 764 C CA . ALA A 1 109 ? -3.111 14.229 12.726 1.00 71.75 109 ALA A CA 1
ATOM 765 C C . ALA A 1 109 ? -2.203 14.630 11.543 1.00 71.75 109 ALA A C 1
ATOM 767 O O . ALA A 1 109 ? -1.347 13.856 11.116 1.00 71.75 109 ALA A O 1
ATOM 768 N N . ASN A 1 110 ? -2.360 15.844 11.003 1.00 66.44 110 ASN A N 1
ATOM 769 C CA . ASN A 1 110 ? -1.557 16.354 9.876 1.00 66.44 110 ASN A CA 1
ATOM 770 C C . ASN A 1 110 ? -1.533 15.433 8.635 1.00 66.44 110 ASN A C 1
ATOM 772 O O . ASN A 1 110 ? -0.478 15.148 8.060 1.00 66.44 110 ASN A O 1
ATOM 776 N N . VAL A 1 111 ? -2.697 14.953 8.186 1.00 71.88 111 VAL A N 1
ATOM 777 C CA . VAL A 1 111 ? -2.772 14.210 6.919 1.00 71.88 111 VAL A CA 1
ATOM 778 C C . VAL A 1 111 ? -2.464 15.124 5.734 1.00 71.88 111 VAL A C 1
ATOM 780 O O . VAL A 1 111 ? -3.090 16.163 5.546 1.00 71.88 111 VAL A O 1
ATOM 783 N N . GLY A 1 112 ? -1.535 14.699 4.875 1.00 64.19 112 GLY A N 1
ATOM 784 C CA . GLY A 1 112 ? -1.283 15.372 3.603 1.00 64.19 112 GLY A CA 1
ATOM 785 C C . GLY A 1 112 ? -2.452 15.213 2.621 1.00 64.19 112 GLY A C 1
ATOM 786 O O . GLY A 1 112 ? -2.870 14.088 2.333 1.00 64.19 112 GLY A O 1
ATOM 787 N N . ALA A 1 113 ? -2.906 16.330 2.041 1.00 69.56 113 ALA A N 1
ATOM 788 C CA . ALA A 1 113 ? -4.069 16.419 1.145 1.00 69.56 113 ALA A CA 1
ATOM 789 C C . ALA A 1 113 ? -4.081 15.371 0.014 1.00 69.56 113 ALA A C 1
ATOM 791 O O . ALA A 1 113 ? -5.121 14.800 -0.301 1.00 69.56 113 ALA A O 1
ATOM 792 N N . ARG A 1 114 ? -2.906 15.016 -0.526 1.00 73.25 114 ARG A N 1
ATOM 793 C CA . ARG A 1 114 ? -2.769 14.073 -1.652 1.00 73.25 114 ARG A CA 1
ATOM 794 C C . ARG A 1 114 ? -3.340 12.679 -1.385 1.00 73.25 114 ARG A C 1
ATOM 796 O O . ARG A 1 114 ? -3.868 12.056 -2.301 1.00 73.25 114 ARG A O 1
ATOM 803 N N . LYS A 1 115 ? -3.199 12.144 -0.166 1.00 75.69 115 LYS A N 1
ATOM 804 C CA . LYS A 1 115 ? -3.700 10.793 0.151 1.00 75.69 115 LYS A CA 1
ATOM 805 C C . LYS A 1 115 ? -5.202 10.803 0.416 1.00 75.69 115 LYS A C 1
ATOM 807 O O . LYS A 1 115 ? -5.884 9.872 -0.006 1.00 75.69 115 LYS A O 1
ATOM 812 N N . THR A 1 116 ? -5.704 11.865 1.039 1.00 77.19 116 THR A N 1
ATOM 813 C CA . THR A 1 116 ? -7.134 12.068 1.294 1.00 77.19 116 THR A CA 1
ATOM 814 C C . THR A 1 116 ? -7.901 12.302 -0.006 1.00 77.19 116 THR A C 1
ATOM 816 O O . THR A 1 116 ? -8.907 11.641 -0.238 1.00 77.19 116 THR A O 1
ATOM 819 N N . GLU A 1 117 ? -7.384 13.142 -0.907 1.00 79.88 117 GLU A N 1
ATOM 820 C CA . GLU A 1 117 ? -7.954 13.334 -2.248 1.00 79.88 117 GLU A CA 1
ATOM 821 C C . GLU A 1 117 ? -7.967 12.035 -3.051 1.00 79.88 117 GLU A C 1
ATOM 823 O O . GLU A 1 117 ? -8.980 11.698 -3.658 1.00 79.88 117 GLU A O 1
ATOM 828 N N . LYS A 1 118 ? -6.870 11.265 -3.026 1.00 77.69 118 LYS A N 1
ATOM 829 C CA . LYS A 1 118 ? -6.807 9.984 -3.739 1.00 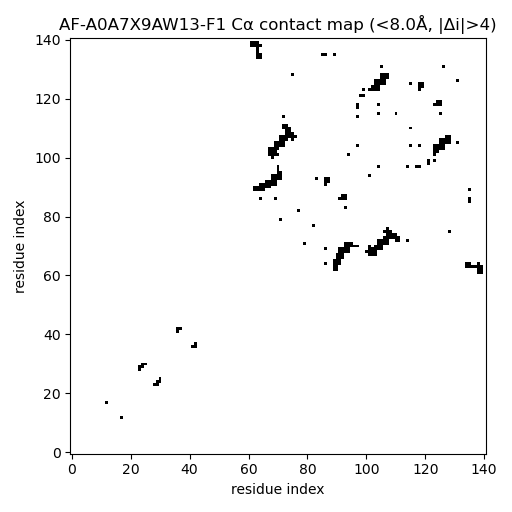77.69 118 LYS A CA 1
ATOM 830 C C . LYS A 1 118 ? -7.821 8.976 -3.196 1.00 77.69 118 LYS A C 1
ATOM 832 O O . LYS A 1 118 ? -8.411 8.237 -3.978 1.00 77.69 118 LYS A O 1
ATOM 837 N N . ALA A 1 119 ? -8.034 8.939 -1.882 1.00 80.62 119 ALA A N 1
ATOM 838 C CA . ALA A 1 119 ? -9.071 8.106 -1.280 1.00 80.62 119 ALA A CA 1
ATOM 839 C C . ALA A 1 119 ? -10.476 8.562 -1.688 1.00 80.62 119 ALA A C 1
ATOM 841 O O . ALA A 1 119 ? -11.265 7.727 -2.122 1.00 80.62 119 ALA A O 1
ATOM 842 N N . ALA A 1 120 ? -10.754 9.869 -1.654 1.00 80.38 120 ALA A N 1
ATOM 843 C CA . ALA A 1 120 ? -12.035 10.426 -2.087 1.00 80.38 120 ALA A CA 1
ATOM 844 C C . ALA A 1 120 ? -12.334 10.121 -3.566 1.00 80.38 120 ALA A C 1
ATOM 846 O O . ALA A 1 120 ? -13.429 9.674 -3.893 1.00 80.38 120 ALA A O 1
ATOM 847 N N . GLN A 1 121 ? -11.344 10.274 -4.452 1.00 77.56 121 GLN A N 1
ATOM 848 C CA . GLN A 1 121 ? -11.471 9.955 -5.882 1.00 77.56 121 GLN A CA 1
ATOM 849 C C . GLN A 1 121 ? -11.738 8.469 -6.150 1.00 77.56 121 GLN A C 1
ATOM 851 O O . GLN A 1 121 ? -12.383 8.124 -7.137 1.00 77.56 121 GLN A O 1
ATOM 856 N N . LEU A 1 122 ? -11.217 7.586 -5.297 1.00 76.88 122 LEU A N 1
ATOM 857 C CA . LEU A 1 122 ? -11.368 6.137 -5.424 1.00 76.88 122 LEU A CA 1
ATOM 858 C C . LEU A 1 122 ? -12.560 5.585 -4.624 1.00 76.88 122 LEU A C 1
ATOM 860 O O . LEU A 1 122 ? -12.771 4.376 -4.637 1.00 76.88 122 LEU A O 1
ATOM 864 N N . GLY A 1 123 ? -13.323 6.437 -3.927 1.00 77.56 123 GLY A N 1
ATOM 865 C CA . GLY A 1 123 ? -14.434 6.012 -3.068 1.00 77.56 123 GLY A CA 1
ATOM 866 C C . GLY A 1 123 ? -13.994 5.223 -1.828 1.00 77.56 123 GLY A C 1
ATOM 867 O O . GLY A 1 123 ? -14.784 4.479 -1.252 1.00 77.56 123 GLY A O 1
ATOM 868 N N . VAL A 1 124 ? -12.731 5.355 -1.420 1.00 83.25 124 VAL A N 1
ATOM 869 C CA . VAL A 1 124 ? -12.177 4.682 -0.242 1.00 83.25 124 VAL A CA 1
ATOM 870 C C . VAL A 1 124 ? -12.658 5.398 1.013 1.00 83.25 124 VAL A C 1
ATOM 872 O O . VAL A 1 124 ? -12.529 6.619 1.133 1.00 83.25 124 VAL A O 1
ATOM 875 N N . ARG A 1 125 ? -13.179 4.638 1.980 1.00 83.56 125 ARG A N 1
ATOM 876 C CA . ARG A 1 125 ? -13.710 5.201 3.221 1.00 83.56 125 ARG A CA 1
ATOM 877 C C . ARG A 1 125 ? -12.567 5.698 4.105 1.00 83.56 125 ARG A C 1
ATOM 879 O O . ARG A 1 125 ? -11.675 4.934 4.470 1.00 83.56 125 ARG A O 1
ATOM 886 N N . VAL A 1 126 ? -12.593 6.979 4.451 1.00 86.25 126 VAL A N 1
ATOM 887 C CA . VAL A 1 126 ? -11.623 7.578 5.372 1.00 86.25 126 VAL A CA 1
ATOM 888 C C . VAL A 1 126 ? -12.148 7.417 6.793 1.00 86.25 126 VAL A C 1
ATOM 890 O O . VAL A 1 126 ? -13.290 7.777 7.058 1.00 86.25 126 VAL A O 1
ATOM 893 N N . ILE A 1 127 ? -11.332 6.851 7.677 1.00 86.88 127 ILE A N 1
ATOM 894 C CA . ILE A 1 127 ? -11.655 6.616 9.086 1.00 86.88 127 ILE A CA 1
ATOM 895 C C . ILE A 1 127 ? -10.567 7.204 9.981 1.00 86.88 127 ILE A C 1
ATOM 897 O O . ILE A 1 127 ? -9.399 7.276 9.595 1.00 86.88 127 ILE A O 1
ATOM 901 N N . GLY A 1 128 ? -10.946 7.616 11.186 1.00 86.06 128 GLY A N 1
ATOM 902 C CA . GLY A 1 128 ? -10.001 8.059 12.208 1.00 86.06 128 GLY A CA 1
ATOM 903 C C . GLY A 1 128 ? -9.375 6.904 12.995 1.00 86.06 128 GLY A C 1
ATOM 904 O O . GLY A 1 128 ? -9.772 5.742 12.884 1.00 86.06 128 GLY A O 1
ATOM 905 N N . GLU A 1 129 ? -8.416 7.247 13.852 1.00 82.19 129 GLU A N 1
ATOM 906 C CA . GLU A 1 129 ? -7.761 6.311 14.776 1.00 82.19 129 GLU A CA 1
ATOM 907 C C . GLU A 1 129 ? -8.756 5.711 15.793 1.00 82.19 129 GLU A C 1
ATOM 909 O O . GLU A 1 129 ? -8.699 4.523 16.116 1.00 82.19 129 GLU A O 1
ATOM 914 N N . GLU A 1 130 ? -9.730 6.508 16.242 1.00 81.56 130 GLU A N 1
ATOM 915 C CA . GLU A 1 130 ? -10.793 6.058 17.148 1.00 81.56 130 GLU A CA 1
ATOM 916 C C . GLU A 1 130 ? -11.766 5.081 16.480 1.00 81.56 130 GLU A C 1
ATOM 918 O O . GLU A 1 130 ? -12.123 4.066 17.078 1.00 81.56 130 GLU A O 1
ATOM 923 N N . GLU A 1 131 ? -12.141 5.337 15.223 1.00 83.00 131 GLU A N 1
ATOM 924 C CA . GLU A 1 131 ? -12.982 4.424 14.441 1.00 83.00 131 GLU A CA 1
ATOM 925 C C . GLU A 1 131 ? -12.266 3.089 14.222 1.00 83.00 131 GLU A C 1
ATOM 927 O O . GLU A 1 131 ? -12.860 2.035 14.437 1.00 83.00 131 GLU A O 1
ATOM 932 N N . LEU A 1 132 ? -10.972 3.113 13.877 1.00 84.31 132 LEU A N 1
ATOM 933 C CA . LEU A 1 132 ? -10.175 1.892 13.758 1.00 84.31 132 LEU A CA 1
ATOM 934 C C . LEU A 1 132 ? -10.198 1.091 15.068 1.00 84.31 132 LEU A C 1
ATOM 936 O O . LEU A 1 132 ? -10.406 -0.122 15.055 1.00 84.31 132 LEU A O 1
ATOM 940 N N . ARG A 1 133 ? -10.021 1.767 16.208 1.00 82.25 133 ARG A N 1
ATOM 941 C CA . ARG A 1 133 ? -10.063 1.136 17.532 1.00 82.25 133 ARG A CA 1
ATOM 942 C C . ARG A 1 133 ? -11.444 0.556 17.850 1.00 82.25 133 ARG A C 1
ATOM 944 O O . ARG A 1 133 ? -11.519 -0.515 18.451 1.00 82.25 133 ARG A O 1
ATOM 951 N N . ALA A 1 134 ? -12.522 1.217 17.433 1.00 81.62 134 ALA A N 1
ATOM 952 C CA . ALA A 1 134 ? -13.881 0.700 17.565 1.00 81.62 134 ALA A CA 1
ATOM 953 C C . ALA A 1 134 ? -14.100 -0.554 16.701 1.00 81.62 134 ALA A C 1
ATOM 955 O O . ALA A 1 134 ? -14.640 -1.543 17.194 1.00 81.62 134 ALA A O 1
ATOM 956 N N . MET A 1 135 ? -13.607 -0.562 15.457 1.00 78.50 135 MET A N 1
ATOM 957 C CA . MET A 1 135 ? -13.688 -1.727 14.565 1.00 78.50 135 MET A CA 1
ATOM 958 C C . MET A 1 135 ? -12.887 -2.922 15.098 1.00 78.50 135 MET A C 1
ATOM 960 O O . MET A 1 135 ? -13.352 -4.055 15.022 1.00 78.50 135 MET A O 1
ATOM 964 N N . LEU A 1 136 ? -11.715 -2.671 15.690 1.00 77.00 136 LEU A N 1
ATOM 965 C CA . LEU A 1 136 ? -10.909 -3.699 16.355 1.00 77.00 136 LEU A CA 1
ATOM 966 C C . LEU A 1 136 ? -11.617 -4.299 17.583 1.00 77.00 136 LEU A C 1
ATOM 968 O O . LEU A 1 136 ? -11.431 -5.477 17.865 1.00 77.00 136 LEU A O 1
ATOM 972 N N . LYS A 1 137 ? -12.432 -3.512 18.301 1.00 72.00 137 LYS A N 1
ATOM 973 C CA . LYS A 1 137 ? -13.221 -3.986 19.453 1.00 72.00 137 LYS A CA 1
ATOM 974 C C . LYS A 1 137 ? -14.509 -4.716 19.054 1.00 72.00 137 LYS A C 1
ATOM 976 O O . LYS A 1 137 ? -14.922 -5.616 19.773 1.00 72.00 137 LYS A O 1
ATOM 981 N N . GLN A 1 138 ? -15.154 -4.332 17.950 1.00 61.47 138 GLN A N 1
ATOM 982 C CA . GLN A 1 138 ? -16.479 -4.850 17.578 1.00 61.47 138 GLN A CA 1
ATOM 983 C C . GLN A 1 138 ? -16.490 -6.250 16.953 1.00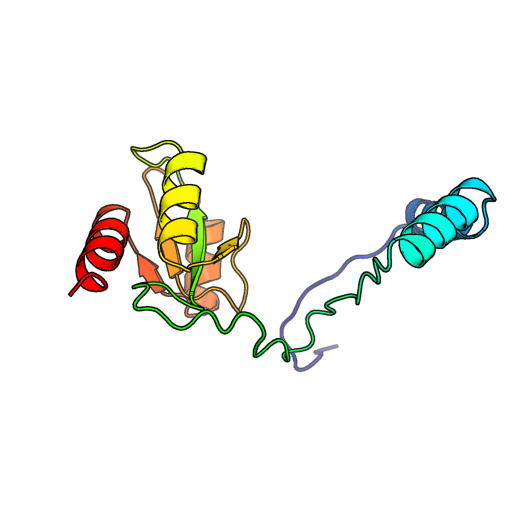 61.47 138 GLN A C 1
ATOM 985 O O . GLN A 1 138 ? -17.525 -6.899 17.012 1.00 61.47 138 GLN A O 1
ATOM 990 N N . GLY A 1 139 ? -15.392 -6.746 16.378 1.00 50.59 139 GLY A N 1
ATOM 991 C CA . GLY A 1 139 ? -15.356 -8.127 15.860 1.00 50.59 139 GLY A CA 1
ATOM 992 C C . GLY A 1 139 ? -14.803 -9.160 16.837 1.00 50.59 139 GLY A C 1
ATOM 993 O O . GLY A 1 139 ? -14.336 -10.198 16.392 1.00 50.59 139 GLY A O 1
ATOM 994 N N . GLY A 1 140 ? -14.800 -8.851 18.135 1.00 38.78 140 GLY A N 1
ATOM 995 C CA . GLY A 1 140 ? -14.488 -9.794 19.212 1.00 38.78 140 GLY A CA 1
ATOM 996 C C . GLY A 1 140 ? -15.722 -10.248 20.000 1.00 38.78 140 GLY A C 1
ATOM 997 O O .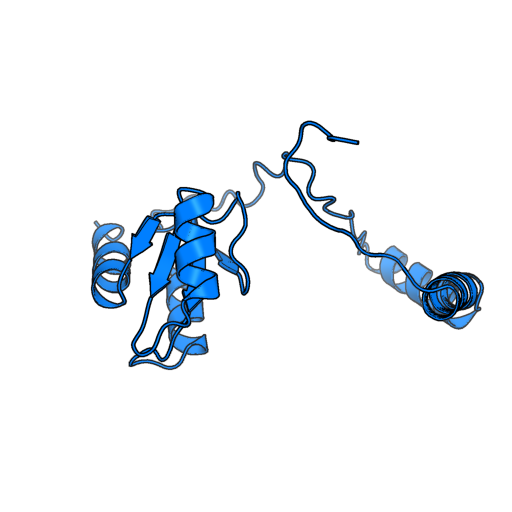 GLY A 1 140 ? -15.580 -10.549 21.182 1.00 38.78 140 GLY A O 1
ATOM 998 N N . GLY A 1 141 ? -16.912 -10.210 19.389 1.00 30.77 141 GLY A N 1
ATOM 999 C CA . GLY A 1 141 ? -18.180 -10.652 19.983 1.00 30.77 141 GLY A CA 1
ATOM 1000 C C . GLY A 1 141 ? -18.659 -11.966 19.395 1.00 30.77 141 GLY A C 1
ATOM 1001 O O . GLY A 1 141 ? -18.648 -12.064 18.148 1.00 30.77 141 GLY A O 1
#

Foldseek 3Di:
DDDPPPDPPPPPQPPVNVVVVVVLCVDPVNVVVVVVCVVVVNDPPPPPVPVDPPDDDPPDDQQLAAQAEEEEFDDAPDDPVVLQVLCVVSNYHYDPADDLRHQEYEDHPPGDPVRVVSCVVSVHHYDYPVVSVVSRVVSPD

Radius of gyration: 19.45 Å; Cα contacts (8 Å, |Δi|>4): 149; chains: 1; bounding box: 44×41×46 Å

Mean predicted aligned error: 16.16 Å

Sequence (141 aa):
KLGSNGVYVTTVIGPKTARNIVDFFASETGKELLQRLDALGINPLGTGVTADTAGTAEAAGTAPLAGKTFVITGTLSEEREAVAAKIRAAGGTVSSAVSRNTNYLVAGANVGARKTEKAAQLGVRVIGEEELRAMLKQGGG

pLDDT: mean 71.49, std 17.09, range [30.77, 92.31]

Secondary structure (DSSP, 8-state):
---TT---------HHHHHHHHHHHHSHHHHHHHHHHHHTT-------S-S---------S--TTTT-EEEEESB-SS-HHHHHHHHHHTT-EEESS--TT--EEEE-BT--HHHHHHHHHTTPEEEEHHHHHHHHHHT--

Solvent-accessible surface area (backbone atoms only — not comparable to full-atom values): 8595 Å² total; per-residue (Å²): 131,92,68,98,71,89,70,91,76,84,74,79,71,50,72,67,60,50,47,52,54,53,52,42,66,71,32,69,71,40,47,53,50,52,52,52,32,52,76,69,68,53,72,83,71,74,76,57,94,56,100,72,80,79,79,89,77,92,68,90,67,82,39,54,33,56,87,38,27,35,23,71,42,48,51,54,98,58,58,71,65,61,55,47,49,54,39,44,75,27,44,20,44,77,42,91,63,89,50,87,77,34,52,34,35,38,45,36,51,83,54,59,64,72,62,56,50,51,26,60,76,62,71,28,45,75,39,40,68,67,54,53,52,48,48,64,59,64,30,75,117